Protein 2HX5 (pdb70)

CATH classification: 3.10.129.10

Foldseek 3Di:
DLCQQFKDKDFAAPVNDDPVQFDPVVVVVVVVVSVVSSLVRVPDDCLQAPPPDDPNPDGHFKDWDWPDKDKDFAATHHHGFMWIGKQKDDPDQFKIKIKAFIDTPRHTGMIMMTITGIAGPPPRHGDGDPPSVVVSNVVRD

Structure (mmCIF, N/CA/C/O backbone):
data_2HX5
#
_entry.id   2HX5
#
_cell.length_a   104.220
_cell.length_b   104.220
_cell.length_c   104.220
_cell.angle_alpha   90.000
_cell.angle_beta   90.000
_cell.angle_gamma   90.000
#
_symmetry.space_group_name_H-M   'I 2 3'
#
loop_
_entity.id
_entity.type
_entity.pdbx_description
1 polymer 'Hypothetical protein'
2 non-polymer 2-ETHOXYETHANOL
3 water water
#
loop_
_atom_site.group_PDB
_atom_site.id
_atom_site.type_symbol
_atom_site.label_atom_id
_atom_site.label_alt_id
_atom_site.label_comp_id
_atom_site.label_asym_id
_atom_site.label_entity_id
_atom_site.label_seq_id
_atom_site.pdbx_PDB_ins_code
_atom_site.Cartn_x
_atom_site.Cartn_y
_atom_site.Cartn_z
_atom_site.occupancy
_atom_site.B_iso_or_equiv
_atom_site.auth_seq_id
_atom_site.auth_comp_id
_atom_site.auth_asym_id
_atom_site.auth_atom_id
_atom_site.pdbx_PDB_model_num
ATOM 9 N N . ASN A 1 3 ? 38.086 44.447 29.778 1.00 44.43 2 ASN A N 1
ATOM 10 C CA . ASN A 1 3 ? 37.156 45.440 29.212 1.00 39.27 2 ASN A CA 1
ATOM 11 C C . ASN A 1 3 ? 37.418 45.582 27.697 1.00 33.52 2 ASN A C 1
ATOM 12 O O . ASN A 1 3 ? 38.560 45.836 27.318 1.00 31.80 2 ASN A O 1
ATOM 17 N N . PRO A 1 4 ? 36.384 45.378 26.844 1.00 31.85 3 PRO A N 1
ATOM 18 C CA . PRO A 1 4 ? 36.535 45.491 25.369 1.00 29.48 3 PRO A CA 1
ATOM 19 C C . PRO A 1 4 ? 37.133 46.791 24.845 1.00 28.04 3 PRO A C 1
ATOM 20 O O . PRO A 1 4 ? 37.717 46.808 23.770 1.00 23.42 3 PRO A O 1
ATOM 24 N N . GLU A 1 5 ? 37.002 47.886 25.560 1.00 26.93 4 GLU A N 1
ATOM 25 C CA . GLU A 1 5 ? 37.686 49.114 25.151 1.00 29.43 4 GLU A CA 1
ATOM 26 C C . GLU A 1 5 ? 39.187 48.891 24.989 1.00 27.18 4 GLU A C 1
ATOM 27 O O . GLU A 1 5 ? 39.837 49.568 24.192 1.00 26.81 4 GLU A O 1
ATOM 33 N N . ASN A 1 6 ? 39.742 47.945 25.742 1.00 23.21 5 ASN A N 1
ATOM 34 C CA . ASN A 1 6 ? 41.145 47.633 25.668 1.00 23.69 5 ASN A CA 1
ATOM 35 C C . ASN A 1 6 ? 41.532 47.202 24.252 1.00 24.96 5 ASN A C 1
ATOM 36 O O . ASN A 1 6 ? 42.678 47.463 23.823 1.00 27.56 5 ASN A O 1
ATOM 41 N N . TRP A 1 7 ? 40.613 46.550 23.524 1.00 19.24 6 TRP A N 1
ATOM 42 C CA . TRP A 1 7 ? 40.960 46.153 22.159 1.00 16.09 6 TRP A CA 1
ATOM 43 C C . TRP A 1 7 ? 40.159 46.844 21.037 1.00 13.29 6 TRP A C 1
ATOM 44 O O . TRP A 1 7 ? 40.494 46.673 19.862 1.00 16.47 6 TRP A O 1
ATOM 55 N N . LEU A 1 8 ? 39.132 47.616 21.406 1.00 14.82 7 LEU A N 1
ATOM 56 C CA . LEU A 1 8 ? 38.290 48.356 20.425 1.00 15.81 7 LEU A CA 1
ATOM 57 C C . LEU A 1 8 ? 38.548 49.844 20.338 1.00 17.52 7 LEU A C 1
ATOM 58 O O . LEU A 1 8 ? 38.080 50.489 19.400 1.00 16.45 7 LEU A O 1
ATOM 63 N N . LEU A 1 9 ? 39.252 50.390 21.323 1.00 16.53 8 LEU A N 1
ATOM 64 C CA . LEU A 1 9 ? 39.647 51.794 21.328 1.00 16.97 8 LEU A CA 1
ATOM 65 C C . LEU A 1 9 ? 41.137 51.851 21.143 1.00 17.97 8 LEU A C 1
ATOM 66 O O . LEU A 1 9 ? 41.901 51.440 22.036 1.00 19.57 8 LEU A O 1
ATOM 71 N N . LEU A 1 10 ? 41.570 52.334 19.996 1.00 16.27 9 LEU A N 1
ATOM 72 C CA . LEU A 1 10 ? 42.954 52.277 19.639 1.00 15.96 9 LEU A CA 1
ATOM 73 C C . LEU A 1 10 ? 43.388 53.684 19.247 1.00 18.83 9 LEU A C 1
ATOM 74 O O . LEU A 1 10 ? 42.572 54.612 19.186 1.00 20.37 9 LEU A O 1
ATOM 79 N N . ARG A 1 11 ? 44.684 53.880 19.058 1.00 19.47 10 ARG A N 1
ATOM 80 C CA . ARG A 1 11 ? 45.230 55.182 18.775 1.00 21.61 10 ARG A CA 1
ATOM 81 C C . ARG A 1 11 ? 46.310 55.086 17.717 1.00 21.84 10 ARG A C 1
ATOM 82 O O . ARG A 1 11 ? 47.050 54.103 17.656 1.00 23.44 10 ARG A O 1
ATOM 90 N N . ARG A 1 12 ? 46.371 56.093 16.868 1.00 20.75 11 ARG A N 1
ATOM 91 C CA . ARG A 1 12 ? 47.546 56.243 16.016 1.00 23.57 11 ARG A CA 1
ATOM 92 C C . ARG A 1 12 ? 47.794 57.692 15.647 1.00 21.87 11 ARG A C 1
ATOM 93 O O . ARG A 1 12 ? 46.931 58.567 15.697 1.00 21.44 11 ARG A O 1
ATOM 101 N N . VAL A 1 13 ? 49.031 57.913 15.244 1.00 19.50 12 VAL A N 1
ATOM 102 C CA . VAL A 1 13 ? 49.496 59.232 14.861 1.00 16.62 12 VAL A CA 1
ATOM 103 C C . VAL A 1 13 ? 49.772 59.203 13.349 1.00 14.99 12 VAL A C 1
ATOM 104 O O . VAL A 1 13 ? 50.429 58.279 12.813 1.00 18.44 12 VAL A O 1
ATOM 108 N N . VAL A 1 14 ? 49.221 60.208 12.670 1.00 15.36 13 VAL A N 1
ATOM 109 C CA . VAL A 1 14 ? 49.373 60.395 11.235 1.00 14.57 13 VAL A CA 1
ATOM 110 C C . VAL A 1 14 ? 50.860 60.769 10.946 1.00 14.38 13 VAL A C 1
ATOM 111 O O . VAL A 1 14 ? 51.406 61.653 11.576 1.00 16.13 13 VAL A O 1
ATOM 115 N N . ARG A 1 15 ? 51.512 60.070 10.008 1.00 13.69 14 ARG A N 1
ATOM 116 C CA . ARG A 1 15 ? 52.912 60.312 9.715 1.00 15.56 14 ARG A CA 1
ATOM 117 C C . ARG A 1 15 ? 53.067 61.002 8.350 1.00 13.86 14 ARG A C 1
ATOM 118 O O . ARG A 1 15 ? 52.108 61.042 7.539 1.00 15.48 14 ARG A O 1
ATOM 126 N N . PHE A 1 16 ? 54.235 61.584 8.153 1.00 14.28 15 PHE A N 1
ATOM 127 C CA . PHE A 1 16 ? 54.484 62.490 7.039 1.00 12.51 15 PHE A CA 1
ATOM 128 C C . PHE A 1 16 ? 54.215 61.779 5.689 1.00 13.44 15 PHE A C 1
ATOM 129 O O 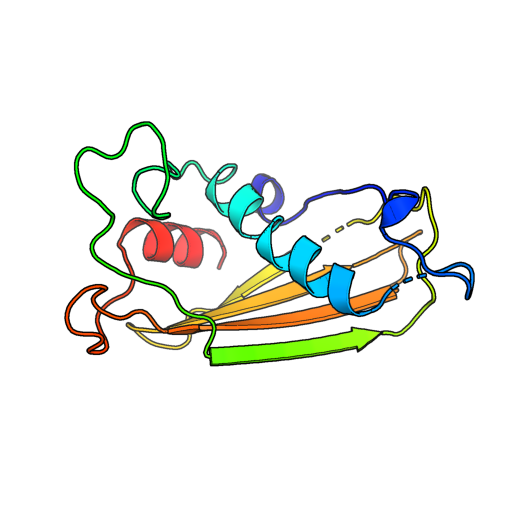. PHE A 1 16 ? 53.599 62.345 4.769 1.00 14.45 15 PHE A O 1
ATOM 137 N N . GLY A 1 17 ? 54.678 60.539 5.529 1.00 12.95 16 GLY A N 1
ATOM 138 C CA . GLY A 1 17 ? 54.489 59.757 4.304 1.00 13.75 16 GLY A CA 1
ATOM 139 C C . GLY A 1 17 ? 53.057 59.385 4.004 1.00 13.70 16 GLY A C 1
ATOM 140 O O . GLY A 1 17 ? 52.777 58.906 2.884 1.00 14.87 16 GLY A O 1
ATOM 141 N N . ASP A 1 18 ? 52.155 59.575 4.979 1.00 12.79 17 ASP A N 1
ATOM 142 C CA . ASP A 1 18 ? 50.741 59.313 4.779 1.00 14.01 17 ASP A CA 1
ATOM 143 C C . ASP A 1 18 ? 50.038 60.476 4.076 1.00 12.26 17 ASP A C 1
ATOM 144 O O . ASP A 1 18 ? 48.822 60.333 3.755 1.00 15.34 17 ASP A O 1
ATOM 149 N N . THR A 1 19 ? 50.707 61.599 3.872 1.00 13.21 18 THR A N 1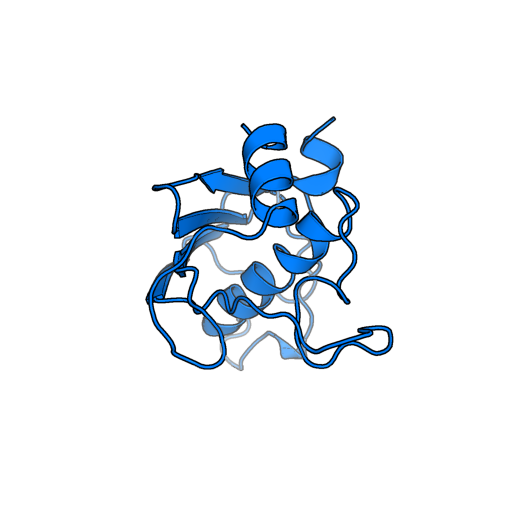
ATOM 150 C CA . THR A 1 19 ? 50.141 62.834 3.326 1.00 13.65 18 THR A CA 1
ATOM 151 C C . THR A 1 19 ? 50.526 62.988 1.879 1.00 16.75 18 THR A C 1
ATOM 152 O O . THR A 1 19 ? 51.439 62.315 1.389 1.00 18.78 18 THR A O 1
ATOM 156 N N . ASP A 1 20 ? 49.757 63.786 1.134 1.00 13.93 19 ASP A N 1
ATOM 157 C CA . ASP A 1 20 ? 50.113 64.109 -0.232 1.00 16.06 19 ASP A CA 1
ATOM 158 C C . ASP A 1 20 ? 50.372 65.606 -0.369 1.00 18.56 19 ASP A C 1
ATOM 159 O O . ASP A 1 20 ? 50.366 66.333 0.609 1.00 17.33 19 ASP A O 1
ATOM 164 N N . ALA A 1 21 ? 50.652 66.063 -1.592 1.00 17.00 20 ALA A N 1
ATOM 165 C CA . ALA A 1 21 ? 51.040 67.437 -1.811 1.00 18.48 20 ALA A CA 1
ATOM 166 C C . ALA A 1 21 ? 49.870 68.369 -1.600 1.00 19.93 20 ALA A C 1
ATOM 167 O O . ALA A 1 21 ? 50.128 69.540 -1.600 1.00 24.50 20 ALA A O 1
ATOM 169 N N . ALA A 1 22 ? 48.645 67.878 -1.364 1.00 20.30 21 ALA A N 1
ATOM 170 C CA . ALA A 1 22 ? 47.512 68.750 -0.955 1.00 20.19 21 ALA A CA 1
ATOM 171 C C . ALA A 1 22 ? 47.661 69.153 0.523 1.00 23.49 21 ALA A C 1
ATOM 172 O O . ALA A 1 22 ? 46.973 70.045 0.976 1.00 23.68 21 ALA A O 1
ATOM 174 N N . GLY A 1 23 ? 48.612 68.555 1.238 1.00 20.93 22 GLY A N 1
ATOM 175 C CA . GLY A 1 23 ? 48.932 68.902 2.631 1.00 20.23 22 GLY A CA 1
ATOM 176 C C . GLY A 1 23 ? 48.096 68.153 3.655 1.00 22.00 22 GLY A C 1
ATOM 177 O O . GLY A 1 23 ? 48.029 68.576 4.814 1.00 23.84 22 GLY A O 1
ATOM 178 N N . VAL A 1 24 ? 47.460 67.038 3.264 1.00 18.32 23 VAL A N 1
ATOM 179 C CA . VAL A 1 24 ? 46.549 66.260 4.091 1.00 17.58 23 VAL A CA 1
ATOM 180 C C . VAL A 1 24 ? 46.694 64.763 3.754 1.00 17.56 23 VAL A C 1
ATOM 181 O O . VAL A 1 24 ? 47.339 64.415 2.767 1.00 16.29 23 VAL A O 1
ATOM 193 N N . HIS A 1 26 ? 46.503 61.215 2.291 1.00 13.67 25 HIS A N 1
ATOM 194 C CA . HIS A 1 26 ? 46.051 60.693 1.038 1.00 15.27 25 HIS A CA 1
ATOM 195 C C . HIS A 1 26 ? 44.991 59.617 1.288 1.00 14.76 25 HIS A C 1
ATOM 196 O O . HIS A 1 26 ? 45.117 58.748 2.137 1.00 15.27 25 HIS A O 1
ATOM 203 N N . PHE A 1 27 ? 43.880 59.703 0.556 1.00 14.76 26 PHE A N 1
ATOM 204 C CA . PHE A 1 27 ? 42.639 59.036 0.953 1.00 14.22 26 PHE A CA 1
ATOM 205 C C . PHE A 1 27 ? 42.764 57.566 1.268 1.00 14.89 26 PHE A C 1
ATOM 206 O O . PHE A 1 27 ? 42.221 57.102 2.261 1.00 15.51 26 PHE A O 1
ATOM 214 N N . HIS A 1 28 ? 43.475 56.810 0.434 1.00 14.66 27 HIS A N 1
ATOM 215 C CA . HIS A 1 28 ? 43.455 55.363 0.607 1.00 15.54 27 HIS A CA 1
ATOM 216 C C . HIS A 1 28 ? 44.224 54.886 1.826 1.00 16.36 27 HIS A C 1
ATOM 217 O O . HIS A 1 28 ? 44.036 53.745 2.242 1.00 15.81 27 HIS A O 1
ATOM 224 N N . GLN A 1 29 ? 45.051 55.728 2.411 1.00 15.98 28 GLN A N 1
ATOM 225 C CA . GLN A 1 29 ? 45.771 55.351 3.628 1.00 14.55 28 GLN A CA 1
ATOM 226 C C . GLN A 1 29 ? 44.828 54.978 4.743 1.00 13.66 28 GLN A C 1
ATOM 227 O O . GLN A 1 29 ? 45.124 54.193 5.634 1.00 15.18 28 GLN A O 1
ATOM 233 N N . LEU A 1 30 ? 43.640 55.600 4.705 1.00 13.95 29 LEU A N 1
ATOM 234 C CA . LEU A 1 30 ? 42.642 55.291 5.753 1.00 14.69 29 LEU A CA 1
ATOM 235 C C . LEU A 1 30 ? 42.379 53.793 5.842 1.00 14.41 29 LEU A C 1
ATOM 236 O O . LEU A 1 30 ? 42.181 53.260 6.910 1.00 15.06 29 LEU A O 1
ATOM 241 N N . PHE A 1 31 ? 42.298 53.153 4.685 1.00 15.19 30 PHE A N 1
ATOM 242 C CA . PHE A 1 31 ? 41.997 51.710 4.671 1.00 15.44 30 PHE A CA 1
ATOM 243 C C . PHE A 1 31 ? 43.085 50.866 5.227 1.00 15.84 30 PHE A C 1
ATOM 244 O O . PHE A 1 31 ? 42.847 49.849 5.880 1.00 14.66 30 PHE A O 1
ATOM 252 N N . ARG A 1 32 ? 44.330 51.255 4.935 1.00 15.56 31 ARG A N 1
ATOM 253 C CA . ARG A 1 32 ? 45.466 50.588 5.573 1.00 15.81 31 ARG A CA 1
ATOM 254 C C . ARG A 1 32 ? 45.393 50.707 7.103 1.00 14.38 31 ARG A C 1
ATOM 255 O O . ARG A 1 32 ? 45.590 49.771 7.879 1.00 16.21 31 ARG A O 1
ATOM 263 N N . TRP A 1 33 ? 45.090 51.912 7.560 1.00 14.42 32 TRP A N 1
ATOM 264 C CA . TRP A 1 33 ? 44.956 52.123 9.006 1.00 13.88 32 TRP A CA 1
ATOM 265 C C . TRP A 1 33 ? 43.855 51.251 9.614 1.00 12.89 32 TRP A C 1
ATOM 266 O O . TRP A 1 33 ? 43.959 50.739 10.742 1.00 15.45 32 TRP A O 1
ATOM 277 N N . CYS A 1 34 ? 42.745 51.124 8.889 1.00 13.51 33 CYS A N 1
ATOM 278 C CA . CYS A 1 34 ? 41.676 50.239 9.361 1.00 17.04 33 CYS A CA 1
ATOM 279 C C . CYS A 1 34 ? 42.123 48.804 9.495 1.00 14.20 33 CYS A C 1
ATOM 280 O O . CYS A 1 34 ? 41.982 48.166 10.538 1.00 15.47 33 CYS A O 1
ATOM 283 N N . HIS A 1 35 ? 42.756 48.295 8.449 1.00 14.23 34 HIS A N 1
ATOM 284 C CA . HIS A 1 35 ? 43.188 46.917 8.464 1.00 15.18 34 HIS A CA 1
ATOM 285 C C . HIS A 1 35 ? 44.193 46.682 9.580 1.00 13.86 34 HIS A C 1
ATOM 286 O O . HIS A 1 35 ? 44.126 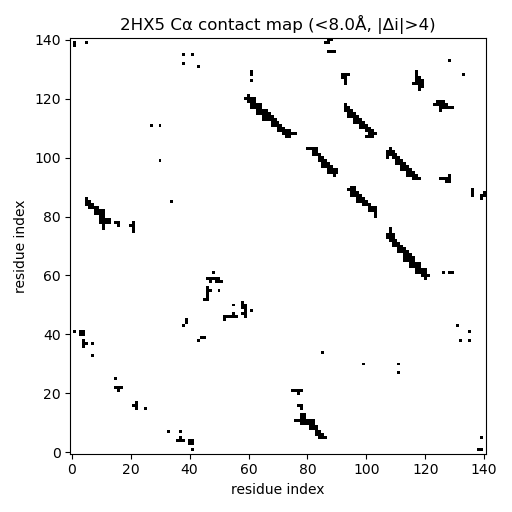45.705 10.350 1.00 14.45 34 HIS A O 1
ATOM 293 N N . GLU A 1 36 ? 45.152 47.607 9.693 1.00 14.90 35 GLU A N 1
ATOM 294 C CA . GLU A 1 36 ? 46.132 47.458 10.778 1.00 15.00 35 GLU A CA 1
ATOM 295 C C . GLU A 1 36 ? 45.491 47.538 12.156 1.00 15.12 35 GLU A C 1
ATOM 296 O O . GLU A 1 36 ? 45.898 46.829 13.069 1.00 15.52 35 GLU A O 1
ATOM 302 N N A SER A 1 37 ? 44.480 48.388 12.340 0.50 13.03 36 SER A N 1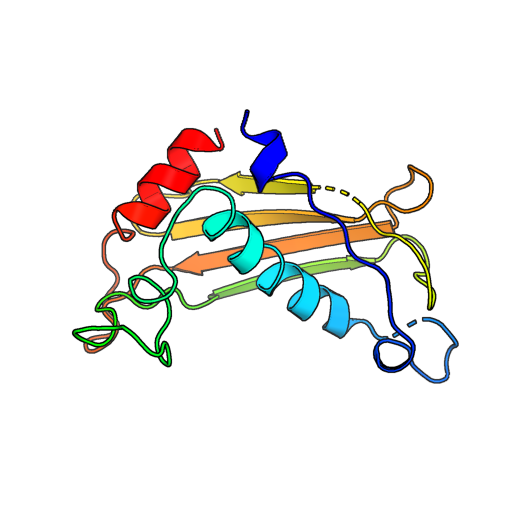
ATOM 303 N N B SER A 1 37 ? 44.496 48.404 12.320 0.50 13.88 36 SER A N 1
ATOM 304 C CA A SER A 1 37 ? 43.799 48.449 13.647 0.50 14.01 36 SER A CA 1
ATOM 305 C CA B SER A 1 37 ? 43.782 48.494 13.594 0.50 15.38 36 SER A CA 1
ATOM 306 C C A SER A 1 37 ? 43.000 47.198 13.959 0.50 15.68 36 SER A C 1
ATOM 307 C C B SER A 1 37 ? 43.049 47.202 13.937 0.50 16.20 36 SER A C 1
ATOM 308 O O A SER A 1 37 ? 42.843 46.825 15.114 0.50 14.81 36 SER A O 1
ATOM 309 O O B SER A 1 37 ? 43.019 46.792 15.089 0.50 16.03 36 SER A O 1
ATOM 314 N N . TRP A 1 38 ? 42.463 46.560 12.922 1.00 14.33 37 TRP A N 1
ATOM 315 C CA . TRP A 1 38 ? 41.774 45.286 13.076 1.00 14.41 37 TRP A CA 1
ATOM 316 C C . TRP A 1 38 ? 42.784 44.213 13.563 1.00 15.47 37 TRP A C 1
ATOM 317 O O . TRP A 1 38 ? 42.543 43.485 14.524 1.00 16.23 37 TRP A O 1
ATOM 328 N N . GLU A 1 39 ? 43.953 44.160 12.911 1.00 14.39 38 GLU A N 1
ATOM 329 C CA . GLU A 1 39 ? 45.005 43.245 13.366 1.00 14.15 38 GLU A CA 1
ATOM 330 C C . GLU A 1 39 ? 45.386 43.552 14.814 1.00 13.45 38 GLU A C 1
ATOM 331 O O . GLU A 1 39 ? 45.570 42.650 15.628 1.00 15.07 38 GLU A O 1
ATOM 337 N N . GLU A 1 40 ? 45.584 44.836 15.136 1.00 13.57 39 GLU A N 1
ATOM 338 C CA . GLU A 1 40 ? 45.907 45.271 16.516 1.00 14.90 39 GLU A CA 1
ATOM 339 C C . GLU A 1 40 ? 44.848 44.857 17.517 1.00 14.03 39 GLU A C 1
ATOM 340 O O . GLU A 1 40 ? 45.160 44.429 18.648 1.00 15.13 39 GLU A O 1
ATOM 346 N N . SER A 1 41 ? 43.593 44.966 17.106 1.00 13.78 40 SER A N 1
ATOM 347 C CA . SER A 1 41 ? 42.496 44.543 17.966 1.00 14.00 40 SER A CA 1
ATOM 348 C C . SER A 1 41 ? 42.484 43.059 18.297 1.00 14.43 40 SER A C 1
ATOM 349 O O . SER A 1 41 ? 42.332 42.652 19.423 1.00 15.40 40 SER A O 1
ATOM 352 N N . LEU A 1 42 ? 42.740 42.258 17.268 1.00 13.24 41 LEU A N 1
ATOM 353 C CA . LEU A 1 42 ? 42.788 40.834 17.460 1.00 15.42 41 LEU A CA 1
ATOM 354 C C . LEU A 1 42 ? 43.937 40.480 18.409 1.00 15.64 41 LEU A C 1
ATOM 355 O O . LEU A 1 42 ? 43.749 39.664 19.319 1.00 15.71 41 LEU A O 1
ATOM 360 N N . GLU A 1 43 ? 45.094 41.115 18.198 1.00 16.62 42 GLU A N 1
ATOM 361 C CA . GLU A 1 43 ? 46.293 40.940 19.060 1.00 16.57 42 GLU A CA 1
ATOM 362 C C . GLU A 1 43 ? 46.000 41.309 20.535 1.00 17.09 42 GLU A C 1
ATOM 363 O O . GLU A 1 43 ? 46.316 40.574 21.467 1.00 19.13 42 GLU A O 1
ATOM 369 N N A SER A 1 44 ? 45.364 42.470 20.710 0.50 15.33 43 SER A N 1
ATOM 370 N N B SER A 1 44 ? 45.402 42.485 20.710 0.50 15.41 43 SER A N 1
ATOM 371 C CA A SER A 1 44 ? 45.014 43.020 22.034 0.50 16.14 43 SER A CA 1
ATOM 372 C CA B SER A 1 44 ? 45.047 42.999 22.040 0.50 16.38 43 SER A CA 1
ATOM 373 C C A SER A 1 44 ? 43.960 42.217 22.791 0.50 16.05 43 SER A C 1
ATOM 374 C C B SER A 1 44 ? 44.073 42.073 22.771 0.50 16.12 43 SER A C 1
ATOM 375 O O A SER A 1 44 ? 43.930 42.222 24.017 0.50 17.34 43 SER A O 1
ATOM 376 O O B SER A 1 44 ? 44.286 41.755 23.950 0.50 15.52 43 SER A O 1
ATOM 381 N N . TYR A 1 45 ? 43.063 41.581 22.061 1.00 15.02 44 TYR A N 1
ATOM 382 C CA . TYR A 1 45 ? 42.107 40.637 22.630 1.00 15.86 44 TYR A CA 1
ATOM 383 C C . TYR A 1 45 ? 42.811 39.351 23.087 1.00 17.54 44 TYR A C 1
ATOM 384 O O . TYR A 1 45 ? 42.403 38.719 24.066 1.00 20.20 44 TYR A O 1
ATOM 393 N N . GLY A 1 46 ? 43.882 38.982 22.386 1.00 18.50 45 GLY A N 1
ATOM 394 C CA . GLY A 1 46 ? 44.734 37.874 22.762 1.00 19.35 45 GLY A CA 1
ATOM 395 C C . GLY A 1 46 ? 44.905 36.793 21.720 1.00 21.09 45 GLY A C 1
ATOM 396 O O . GLY A 1 46 ? 45.461 35.730 22.083 1.00 22.66 45 GLY A O 1
ATOM 397 N N . LEU A 1 47 ? 44.484 37.008 20.465 1.00 18.72 46 LEU A N 1
ATOM 398 C CA . LEU A 1 47 ? 44.664 35.999 19.422 1.00 19.64 46 LEU A CA 1
ATOM 399 C C . LEU A 1 47 ? 46.096 36.019 18.898 1.00 22.57 46 LEU A C 1
ATOM 400 O O . LEU A 1 47 ? 46.786 37.019 18.988 1.00 21.32 46 LEU A O 1
ATOM 405 N N . ASN A 1 48 ? 46.535 34.877 18.364 1.00 24.52 47 ASN A N 1
ATOM 406 C CA . ASN A 1 48 ? 47.907 34.700 17.882 1.00 21.81 47 ASN A CA 1
ATOM 407 C C . ASN A 1 48 ? 47.905 34.892 16.382 1.00 20.74 47 ASN A C 1
ATOM 408 O O . ASN A 1 48 ? 47.155 34.188 15.729 1.00 21.58 47 ASN A O 1
ATOM 413 N N . PRO A 1 49 ? 48.749 35.799 15.812 1.00 21.72 48 PRO A N 1
ATOM 414 C CA . PRO A 1 49 ? 48.779 36.009 14.352 1.00 25.76 48 PRO A CA 1
ATOM 415 C C . PRO A 1 49 ? 48.961 34.723 13.560 1.00 23.73 48 PRO A C 1
ATOM 416 O O . PRO A 1 49 ? 48.397 34.601 12.470 1.00 23.85 48 PRO A O 1
ATOM 420 N N . ALA A 1 50 ? 49.783 33.838 14.102 1.00 24.26 49 ALA A N 1
ATOM 421 C CA . ALA A 1 50 ? 50.112 32.554 13.513 1.00 22.88 49 ALA A CA 1
ATOM 422 C C . ALA A 1 50 ? 48.892 31.670 13.220 1.00 23.39 49 ALA A C 1
ATOM 423 O O . ALA A 1 50 ? 48.967 30.799 12.331 1.00 23.66 49 ALA A O 1
ATOM 425 N N . ASP A 1 51 ? 47.805 31.867 13.973 1.00 20.11 50 ASP A N 1
ATOM 426 C CA . ASP A 1 51 ? 46.565 31.140 13.748 1.00 21.11 50 ASP A CA 1
ATOM 427 C C . ASP A 1 51 ? 45.635 31.738 12.717 1.00 22.65 50 ASP A C 1
ATOM 428 O O . ASP A 1 51 ? 44.701 31.084 12.243 1.00 22.69 50 ASP A O 1
ATOM 433 N N A ILE A 1 52 ? 45.857 32.997 12.361 0.50 20.61 51 ILE A N 1
ATOM 434 N N B ILE A 1 52 ? 45.894 32.992 12.381 0.50 19.14 51 ILE A N 1
ATOM 435 C CA A ILE A 1 52 ? 44.914 33.711 11.476 0.50 20.80 51 ILE A CA 1
ATOM 436 C CA B ILE A 1 52 ? 44.960 33.792 11.591 0.50 19.04 51 ILE A CA 1
ATOM 437 C C A ILE A 1 52 ? 45.514 34.158 10.150 0.50 20.98 51 ILE A C 1
ATOM 438 C C B ILE A 1 52 ? 45.496 34.187 10.218 0.50 20.14 51 ILE A C 1
ATOM 439 O O A ILE A 1 52 ? 44.865 34.033 9.108 0.50 21.92 51 ILE A O 1
ATOM 440 O O B ILE A 1 52 ? 44.775 34.068 9.228 0.50 20.17 51 ILE A O 1
ATOM 449 N N . PHE A 1 53 ? 46.737 34.682 10.178 1.00 19.44 52 PHE A N 1
ATOM 450 C CA . PHE A 1 53 ? 47.316 35.350 9.000 1.00 19.18 52 PHE A CA 1
ATOM 451 C C . PHE A 1 53 ? 48.403 34.500 8.387 1.00 18.88 52 PHE A C 1
ATOM 452 O O . PHE A 1 53 ? 49.319 34.081 9.062 1.00 20.29 52 PHE A O 1
ATOM 460 N N . PRO A 1 54 ? 48.318 34.282 7.058 1.00 18.37 53 PRO A N 1
ATOM 461 C CA . PRO A 1 54 ? 49.458 33.650 6.418 1.00 22.38 53 PRO A CA 1
ATOM 462 C C . PRO A 1 54 ? 50.686 34.589 6.508 1.00 22.27 53 PRO A C 1
ATOM 463 O O . PRO A 1 54 ? 50.570 35.822 6.735 1.00 25.21 53 PRO A O 1
ATOM 467 N N . GLY A 1 55 ? 51.848 33.984 6.312 1.00 25.51 54 GLY A N 1
ATOM 468 C CA . GLY A 1 55 ? 53.115 34.715 6.344 1.00 26.44 54 GLY A CA 1
ATOM 469 C C . GLY A 1 55 ? 53.717 34.868 7.737 1.00 29.76 54 GLY A C 1
ATOM 470 O O . GLY A 1 55 ? 54.724 35.575 7.903 1.00 31.27 54 GLY A O 1
ATOM 471 N N . SER A 1 56 ? 53.112 34.233 8.743 1.00 26.08 55 SER A N 1
ATOM 472 C CA . SER A 1 56 ? 53.513 34.471 10.120 1.00 23.79 55 SER A CA 1
ATOM 473 C C . SER A 1 56 ? 54.666 33.550 10.440 1.00 27.20 55 SER A C 1
ATOM 474 O O . SER A 1 56 ? 54.818 32.4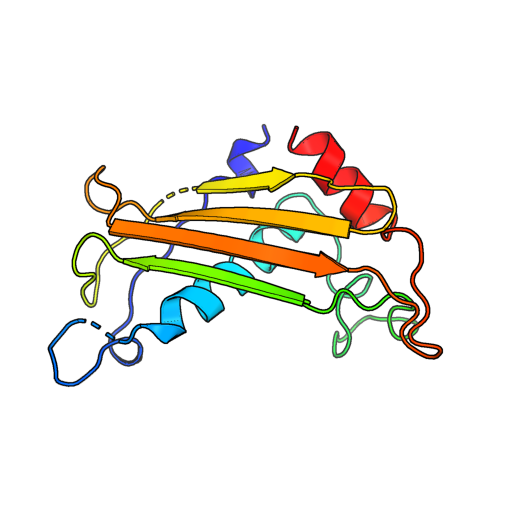91 9.849 1.00 27.35 55 SER A O 1
ATOM 477 N N . ARG A 1 57 ? 55.519 33.956 11.369 1.00 26.78 56 ARG A N 1
ATOM 478 C CA . ARG A 1 57 ? 56.739 33.219 11.631 1.00 24.04 56 ARG A CA 1
ATOM 479 C C . ARG A 1 57 ? 56.443 31.844 12.256 1.00 26.32 56 ARG A C 1
ATOM 480 O O . ARG A 1 57 ? 57.085 30.889 11.904 1.00 26.72 56 ARG A O 1
ATOM 488 N N . LYS A 1 58 ? 55.457 31.766 13.159 1.00 21.99 57 LYS A N 1
ATOM 489 C CA . LYS A 1 58 ? 55.338 30.601 14.062 1.00 25.02 57 LYS A CA 1
ATOM 490 C C . LYS A 1 58 ? 54.181 29.658 13.716 1.00 25.36 57 LYS A C 1
ATOM 491 O O . LYS A 1 58 ? 53.862 28.767 14.513 1.00 25.75 57 LYS A O 1
ATOM 497 N N . SER A 1 59 ? 53.603 29.808 12.528 1.00 22.24 58 SER A N 1
ATOM 498 C CA . SER A 1 59 ? 52.526 28.916 12.078 1.00 23.13 58 SER A CA 1
ATOM 499 C C . SER A 1 59 ? 53.056 27.498 11.918 1.00 19.82 58 SER A C 1
ATOM 500 O O . SER A 1 59 ? 54.117 27.238 11.322 1.00 21.30 58 SER A O 1
ATOM 503 N N . GLU A 1 60 ? 52.333 26.547 12.501 1.00 19.05 59 GLU A N 1
ATOM 504 C CA . GLU A 1 60 ? 52.718 25.153 12.272 1.00 20.72 59 GLU A CA 1
ATOM 505 C C . GLU A 1 60 ? 52.251 24.735 10.891 1.00 18.19 59 GLU A C 1
ATOM 506 O O . GLU A 1 60 ? 52.897 23.906 10.263 1.00 17.98 59 GLU A O 1
ATOM 512 N N . VAL A 1 61 ? 51.080 25.232 10.477 1.00 18.31 60 VAL A N 1
ATOM 513 C CA . VAL A 1 61 ? 50.622 25.117 9.099 1.00 19.65 60 VAL A CA 1
ATOM 514 C C . VAL A 1 61 ? 50.017 26.441 8.716 1.00 18.89 60 VAL A C 1
ATOM 515 O O . VAL A 1 61 ? 49.657 27.250 9.561 1.00 20.28 60 VAL A O 1
ATOM 519 N N A THR A 1 62 ? 49.939 26.701 7.426 0.50 21.10 61 THR A N 1
ATOM 520 N N B THR A 1 62 ? 49.871 26.656 7.425 0.50 20.97 61 THR A N 1
ATOM 521 C CA A THR A 1 62 ? 49.325 27.939 7.004 0.50 22.69 61 THR A CA 1
ATOM 522 C CA B THR A 1 62 ? 49.271 27.892 7.015 0.50 22.09 61 THR A CA 1
ATOM 523 C C A THR A 1 62 ? 47.840 27.894 7.408 0.50 20.55 61 THR A C 1
ATOM 524 C C B THR A 1 62 ? 47.809 27.865 7.454 0.50 20.07 61 THR A C 1
ATOM 525 O O A THR A 1 62 ? 47.185 26.851 7.341 0.50 21.09 61 THR A O 1
ATOM 526 O O B THR A 1 62 ? 47.147 26.813 7.461 0.50 19.67 61 THR A O 1
ATOM 533 N N . PRO A 1 63 ? 47.327 29.015 7.929 1.00 20.83 62 PRO A N 1
ATOM 534 C CA . PRO A 1 63 ? 45.949 29.010 8.354 1.00 22.11 62 PRO A CA 1
ATOM 535 C C . PRO A 1 63 ? 44.994 28.506 7.244 1.00 20.49 62 PRO A C 1
ATOM 536 O O . PRO A 1 63 ? 45.139 28.874 6.068 1.00 24.94 62 PRO A O 1
ATOM 540 N N . GLU A 1 64 ? 44.012 27.723 7.648 1.00 20.90 63 GLU A N 1
ATOM 541 C CA . GLU A 1 64 ? 43.166 27.026 6.709 1.00 21.07 63 GLU A CA 1
ATOM 542 C C . GLU A 1 64 ? 42.047 27.882 6.134 1.00 17.97 63 GLU A C 1
ATOM 543 O O . GLU A 1 64 ? 41.564 27.592 5.060 1.00 18.59 63 GLU A O 1
ATOM 549 N N . VAL A 1 65 ? 41.675 28.937 6.854 1.00 16.78 64 VAL A N 1
ATOM 550 C CA . VAL A 1 65 ? 40.530 29.818 6.485 1.00 18.34 64 VAL A CA 1
ATOM 551 C C . VAL A 1 65 ? 41.076 31.181 6.099 1.00 17.53 64 VAL A C 1
ATOM 552 O O . VAL A 1 65 ? 41.883 31.741 6.870 1.00 20.79 64 VAL A O 1
ATOM 556 N N . ALA A 1 66 ? 40.729 31.653 4.895 1.00 16.53 65 ALA A N 1
ATOM 557 C CA . ALA A 1 66 ? 41.063 32.986 4.414 1.00 16.19 65 ALA A CA 1
ATOM 558 C C . ALA A 1 66 ? 39.869 33.883 4.750 1.00 16.25 65 ALA A C 1
ATOM 559 O O . ALA A 1 66 ? 38.752 33.441 4.856 1.00 16.69 65 ALA A O 1
ATOM 561 N N . LEU A 1 67 ? 40.133 35.164 4.966 1.00 16.76 66 LEU A N 1
ATOM 562 C CA . LEU A 1 67 ? 39.103 36.170 5.335 1.00 16.15 66 LEU A CA 1
ATOM 563 C C . LEU A 1 67 ? 39.135 37.327 4.316 1.00 16.85 66 LEU A C 1
ATOM 564 O O . LEU A 1 67 ? 39.360 38.521 4.696 1.00 16.59 66 LEU A O 1
ATOM 569 N N . PRO A 1 68 ? 38.941 37.028 3.046 1.00 15.21 67 PRO A N 1
ATOM 570 C CA . PRO A 1 68 ? 39.007 38.101 2.042 1.00 15.94 67 PRO A CA 1
ATOM 571 C C . PRO A 1 68 ? 37.967 39.203 2.285 1.00 15.98 67 PRO A C 1
ATOM 572 O O . PRO A 1 68 ? 36.831 38.970 2.686 1.00 16.08 67 PRO A O 1
ATOM 576 N N . ILE A 1 69 ? 38.407 40.407 2.012 1.00 15.58 68 ILE A N 1
ATOM 577 C CA . ILE A 1 69 ? 37.555 41.561 1.999 1.00 14.15 68 ILE A CA 1
ATOM 578 C C . ILE A 1 69 ? 36.741 41.555 0.712 1.00 15.99 68 ILE A C 1
ATOM 579 O O . ILE A 1 69 ? 37.295 41.592 -0.393 1.00 16.32 68 ILE A O 1
ATOM 584 N N . ILE A 1 70 ? 35.407 41.572 0.848 1.00 13.79 69 ILE A N 1
ATOM 585 C CA . ILE A 1 70 ? 34.535 41.582 -0.298 1.00 14.45 69 ILE A CA 1
ATOM 586 C C . ILE A 1 70 ? 33.941 42.969 -0.591 1.00 12.87 69 ILE A C 1
ATOM 587 O O . ILE A 1 70 ? 33.433 43.190 -1.690 1.00 13.96 69 ILE A O 1
ATOM 592 N N . HIS A 1 71 ? 33.965 43.855 0.392 1.00 14.03 70 HIS A N 1
ATOM 593 C CA . HIS A 1 71 ? 33.428 45.226 0.246 1.00 13.95 70 HIS A CA 1
ATOM 594 C C . HIS A 1 71 ? 34.099 46.102 1.261 1.00 13.60 70 HIS A C 1
ATOM 595 O O . HIS A 1 71 ? 34.338 45.692 2.399 1.00 15.41 70 HIS A O 1
ATOM 602 N N . CYS A 1 72 ? 34.398 47.325 0.886 1.00 13.96 71 CYS A N 1
ATOM 603 C CA . CYS A 1 72 ? 34.764 48.333 1.854 1.00 13.27 71 CYS A CA 1
ATOM 604 C C . CYS A 1 72 ? 34.403 49.706 1.359 1.00 13.62 71 CYS A C 1
ATOM 605 O O . CYS A 1 72 ? 34.138 49.906 0.152 1.00 13.07 71 CYS A O 1
ATOM 608 N N . GLN A 1 73 ? 34.254 50.636 2.288 1.00 14.40 72 GLN A N 1
ATOM 609 C CA . GLN A 1 73 ? 33.860 51.990 1.976 1.00 13.47 72 GLN A CA 1
ATOM 610 C C . GLN A 1 73 ? 34.318 52.926 3.084 1.00 14.55 72 GLN A C 1
ATOM 611 O O . GLN A 1 73 ? 34.600 52.528 4.200 1.00 13.87 72 GLN A O 1
ATOM 617 N N . ALA A 1 74 ? 34.363 54.195 2.736 1.00 13.90 73 ALA A N 1
ATOM 618 C CA . ALA A 1 74 ? 34.726 55.246 3.687 1.00 15.45 73 ALA A CA 1
ATOM 619 C C . ALA A 1 74 ? 34.089 56.544 3.345 1.00 13.96 73 ALA A C 1
ATOM 620 O O . ALA A 1 74 ? 33.877 56.847 2.140 1.00 14.16 73 ALA A O 1
ATOM 622 N N . ASP A 1 75 ? 33.794 57.342 4.377 1.00 14.86 74 ASP A N 1
ATOM 623 C CA . ASP A 1 75 ? 33.376 58.749 4.208 1.00 14.14 74 ASP A CA 1
ATOM 624 C C . ASP A 1 75 ? 34.471 59.599 4.886 1.00 14.61 74 ASP A C 1
ATOM 625 O O . ASP A 1 75 ? 34.889 59.289 6.006 1.00 15.15 74 ASP A O 1
ATOM 630 N N . PHE A 1 76 ? 34.877 60.670 4.222 1.00 14.34 75 PHE A N 1
ATOM 631 C CA . PHE A 1 76 ? 35.910 61.570 4.707 1.00 14.23 75 PHE A CA 1
ATOM 632 C C . PHE A 1 76 ? 35.219 62.884 5.014 1.00 16.34 75 PHE A C 1
ATOM 633 O O . PHE A 1 76 ? 34.702 63.529 4.119 1.00 16.59 75 PHE A O 1
ATOM 641 N N . ARG A 1 77 ? 35.241 63.287 6.278 1.00 15.03 76 ARG A N 1
ATOM 642 C CA . ARG A 1 77 ? 34.408 64.387 6.747 1.00 17.56 76 ARG A CA 1
ATOM 643 C C . ARG A 1 77 ? 35.232 65.605 7.056 1.00 16.78 76 ARG A C 1
ATOM 644 O O . ARG A 1 77 ? 34.798 66.735 6.754 1.00 20.54 76 ARG A O 1
ATOM 652 N N . ARG A 1 78 ? 36.406 65.422 7.666 1.00 17.21 77 ARG A N 1
ATOM 653 C CA . ARG A 1 78 ? 37.314 66.555 7.998 1.00 18.64 77 ARG A CA 1
ATOM 654 C C . ARG A 1 78 ? 38.724 66.220 7.610 1.00 20.26 77 ARG A C 1
ATOM 655 O O . ARG A 1 78 ? 39.117 65.075 7.692 1.00 20.13 77 ARG A O 1
ATOM 663 N N . PRO A 1 79 ? 39.502 67.224 7.193 1.00 19.71 78 PRO A N 1
ATOM 664 C CA . PRO A 1 79 ? 40.885 66.943 6.803 1.00 22.69 78 PRO A CA 1
ATOM 665 C C . PRO A 1 79 ? 41.728 66.387 7.955 1.00 19.49 78 PRO A C 1
ATOM 666 O O . PRO A 1 79 ? 41.568 66.774 9.127 1.00 20.24 78 PRO A O 1
ATOM 670 N N . ILE A 1 80 ? 42.650 65.494 7.590 1.00 18.99 79 ILE A N 1
ATOM 671 C CA . ILE A 1 80 ? 43.504 64.815 8.535 1.00 18.87 79 ILE A CA 1
ATOM 672 C C . ILE A 1 80 ? 44.920 65.165 8.171 1.00 19.26 79 ILE A C 1
ATOM 673 O O . ILE A 1 80 ? 45.280 65.115 6.980 1.00 19.25 79 ILE A O 1
ATOM 678 N N . HIS A 1 81 ? 45.702 65.565 9.164 1.00 18.33 80 HIS A N 1
ATOM 679 C CA . HIS A 1 81 ? 47.034 66.162 8.970 1.00 18.31 80 HIS A CA 1
ATOM 680 C C . HIS A 1 81 ? 48.180 65.407 9.599 1.00 19.08 80 HIS A C 1
ATOM 681 O O . HIS A 1 81 ? 47.995 64.702 10.569 1.00 18.37 80 HIS A O 1
ATOM 688 N N A THR A 1 82 ? 49.388 65.582 9.061 0.50 20.06 81 THR A N 1
ATOM 689 N N B THR A 1 82 ? 49.398 65.619 9.077 0.50 18.81 81 THR A N 1
ATOM 690 C CA A THR A 1 82 ? 50.566 64.961 9.653 0.50 22.46 81 THR A CA 1
ATOM 691 C CA B THR A 1 82 ? 50.625 65.125 9.709 0.50 18.99 81 THR A CA 1
ATOM 692 C C A THR A 1 82 ? 50.708 65.364 11.140 0.50 21.15 81 THR A C 1
ATOM 693 C C B THR A 1 82 ? 50.580 65.376 11.192 0.50 19.47 81 THR A C 1
ATOM 694 O O A THR A 1 82 ? 50.613 66.547 11.512 0.50 20.43 81 THR A O 1
ATOM 695 O O B THR A 1 82 ? 50.249 66.495 11.610 0.50 22.59 81 THR A O 1
ATOM 702 N N . GLY A 1 83 ? 50.934 64.370 11.982 1.00 20.00 82 GLY A N 1
ATOM 703 C CA . GLY A 1 83 ? 51.090 64.569 13.391 1.00 22.13 82 GLY A CA 1
ATOM 704 C C . GLY A 1 83 ? 49.782 64.541 14.155 1.00 20.59 82 GLY A C 1
ATOM 705 O O . GLY A 1 83 ? 49.853 64.573 15.376 1.00 22.28 82 GLY A O 1
ATOM 706 N N . ASP A 1 84 ? 48.616 64.491 13.491 1.00 19.72 83 ASP A N 1
ATOM 707 C CA . ASP A 1 84 ? 47.325 64.311 14.184 1.00 18.94 83 ASP A CA 1
ATOM 708 C C . ASP A 1 84 ? 47.329 63.013 14.977 1.00 19.36 83 ASP A C 1
ATOM 709 O O . ASP A 1 84 ? 47.774 61.985 14.472 1.00 19.79 83 ASP A O 1
ATOM 714 N N . ALA A 1 85 ? 46.858 63.086 16.239 1.00 20.28 84 ALA A N 1
ATOM 715 C CA . ALA A 1 85 ? 46.618 61.936 17.062 1.00 19.38 84 ALA A CA 1
ATOM 716 C C . ALA A 1 85 ? 45.175 61.539 16.785 1.00 19.42 84 ALA A C 1
ATOM 717 O O . ALA A 1 85 ? 44.247 62.326 17.060 1.00 22.00 84 ALA A O 1
ATOM 719 N N . LEU A 1 86 ? 44.971 60.346 16.256 1.00 17.22 85 LEU A N 1
ATOM 720 C CA . LEU A 1 86 ? 43.637 59.879 15.956 1.00 18.58 85 LEU A CA 1
ATOM 721 C C . LEU A 1 86 ? 43.193 58.801 16.941 1.00 17.92 85 LEU A C 1
ATOM 722 O O . LEU A 1 86 ? 43.929 57.817 17.199 1.00 20.32 85 LEU A O 1
ATOM 727 N N . ALA A 1 87 ? 41.989 58.964 17.465 1.00 17.52 86 ALA A N 1
ATOM 728 C CA . ALA A 1 87 ? 41.348 58.000 18.350 1.00 18.65 86 ALA A CA 1
ATOM 729 C C . ALA A 1 87 ? 40.496 57.131 17.430 1.00 19.63 86 ALA A C 1
ATOM 730 O O . ALA A 1 87 ? 39.690 57.681 16.667 1.00 21.62 86 ALA A O 1
ATOM 740 N N . GLU A 1 89 ? 37.831 53.998 16.997 1.00 17.65 88 GLU A N 1
ATOM 741 C CA . GLU A 1 89 ? 36.903 53.119 17.670 1.00 17.27 88 GLU A CA 1
ATOM 742 C C . GLU A 1 89 ? 36.385 52.091 16.691 1.00 15.39 88 GLU A C 1
ATOM 743 O O . GLU A 1 89 ? 35.890 52.435 15.610 1.00 14.90 88 GLU A O 1
ATOM 749 N N . LEU A 1 90 ? 36.492 50.822 17.040 1.00 14.61 89 LEU A N 1
ATOM 750 C CA . LEU A 1 90 ? 36.092 49.725 16.181 1.00 14.61 89 LEU A CA 1
ATOM 751 C C . LEU A 1 90 ? 34.778 49.142 16.713 1.00 12.92 89 LEU A C 1
ATOM 752 O O . LEU A 1 90 ? 34.596 48.936 17.936 1.00 13.42 89 LEU A O 1
ATOM 757 N N . ARG A 1 91 ? 33.881 48.852 15.782 1.00 15.50 90 ARG A N 1
ATOM 758 C CA . ARG A 1 91 ? 32.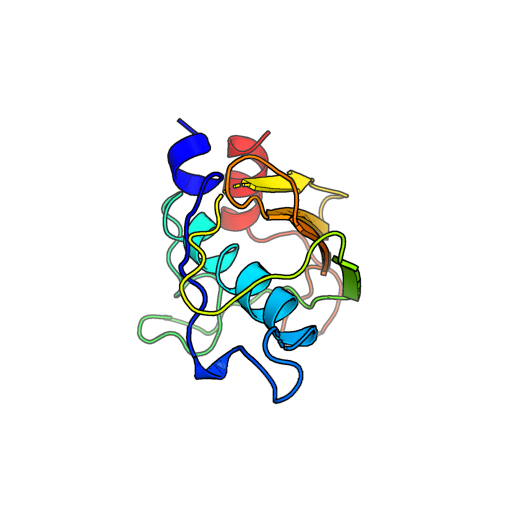622 48.195 16.123 1.00 15.19 90 ARG A CA 1
ATOM 759 C C . ARG A 1 91 ? 32.400 47.025 15.160 1.00 15.50 90 ARG A C 1
ATOM 760 O O . ARG A 1 91 ? 31.965 47.249 14.027 1.00 15.67 90 ARG A O 1
ATOM 768 N N . PRO A 1 92 ? 32.770 45.807 15.590 1.00 16.87 91 PRO A N 1
ATOM 769 C CA . PRO A 1 92 ? 32.559 44.621 14.770 1.00 18.10 91 PRO A CA 1
ATOM 770 C C . PRO A 1 92 ? 31.114 44.106 14.811 1.00 18.50 91 PRO A C 1
ATOM 771 O O . PRO A 1 92 ? 30.417 44.336 15.801 1.00 19.38 91 PRO A O 1
ATOM 775 N N . GLU A 1 93 ? 30.684 43.437 13.745 1.00 18.04 92 GLU A N 1
ATOM 776 C CA . GLU A 1 93 ? 29.346 42.854 13.672 1.00 19.99 92 GLU A CA 1
ATOM 777 C C . GLU A 1 93 ? 29.451 41.546 12.940 1.00 20.02 92 GLU A C 1
ATOM 778 O O . GLU A 1 93 ? 29.918 41.506 11.805 1.00 17.80 92 GLU A O 1
ATOM 784 N N A ARG A 1 94 ? 29.039 40.461 13.599 0.50 19.31 93 ARG A N 1
ATOM 785 N N B ARG A 1 94 ? 28.988 40.466 13.574 0.50 19.33 93 ARG A N 1
ATOM 786 C CA A ARG A 1 94 ? 28.838 39.195 12.908 0.50 19.11 93 ARG A CA 1
ATOM 787 C CA B ARG A 1 94 ? 28.885 39.173 12.899 0.50 19.59 93 ARG A CA 1
ATOM 788 C C A ARG A 1 94 ? 27.647 39.414 12.005 0.50 16.45 93 ARG A C 1
ATOM 789 C C B ARG A 1 94 ? 27.623 39.188 12.067 0.50 17.32 93 ARG A C 1
ATOM 790 O O A ARG A 1 94 ? 26.628 39.972 12.434 0.50 18.67 93 ARG A O 1
ATOM 791 O O B ARG A 1 94 ? 26.515 39.318 12.628 0.50 18.93 93 ARG A O 1
ATOM 806 N N . LEU A 1 95 ? 27.772 39.009 10.756 1.00 18.33 94 LEU A N 1
ATOM 807 C CA . LEU A 1 95 ? 26.690 39.117 9.804 1.00 18.17 94 LEU A CA 1
ATOM 808 C C . LEU A 1 95 ? 25.960 37.790 9.659 1.00 21.32 94 LEU A C 1
ATOM 809 O O . LEU A 1 95 ? 24.751 37.743 9.618 1.00 21.30 94 LEU A O 1
ATOM 814 N N . ASN A 1 96 ? 26.720 36.720 9.643 1.00 19.93 95 ASN A N 1
ATOM 815 C CA . ASN A 1 96 ? 26.183 35.368 9.588 1.00 22.45 95 ASN A CA 1
ATOM 816 C C . ASN A 1 96 ? 27.321 34.418 10.011 1.00 24.85 95 ASN A C 1
ATOM 817 O O . ASN A 1 96 ? 28.400 34.882 10.407 1.00 22.68 95 ASN A O 1
ATOM 822 N N . PRO A 1 97 ? 27.091 33.090 10.002 1.00 22.26 96 PRO A N 1
ATOM 823 C CA . PRO A 1 97 ? 28.184 32.193 10.419 1.00 22.29 96 PRO A CA 1
ATOM 824 C C . PRO A 1 97 ? 29.461 32.240 9.584 1.00 22.05 96 PRO A C 1
ATOM 825 O O . PRO A 1 97 ? 30.499 31.698 10.021 1.00 23.67 96 PRO A O 1
ATOM 829 N N . ASN A 1 98 ? 29.372 32.846 8.409 1.00 20.61 97 ASN A N 1
ATOM 830 C CA . ASN A 1 98 ? 30.490 32.900 7.462 1.00 20.85 97 ASN A CA 1
ATOM 831 C C . ASN A 1 98 ? 31.049 34.289 7.174 1.00 18.85 97 ASN A C 1
ATOM 832 O O . ASN A 1 98 ? 31.898 34.441 6.302 1.00 18.22 97 ASN A O 1
ATOM 837 N N . SER A 1 99 ? 30.592 35.322 7.873 1.00 17.10 98 SER A N 1
ATOM 838 C CA . SER A 1 99 ? 30.947 36.678 7.473 1.00 17.12 98 SER A CA 1
ATOM 839 C C . SER A 1 99 ? 30.801 37.645 8.633 1.00 17.35 98 SER A C 1
ATOM 840 O O . SER A 1 99 ? 29.928 37.494 9.509 1.00 17.95 98 SER A O 1
ATOM 843 N N . PHE A 1 100 ? 31.588 38.712 8.574 1.00 14.36 99 PHE A N 1
ATOM 844 C CA . PHE A 1 100 ? 31.525 39.781 9.545 1.00 12.20 99 PHE A CA 1
ATOM 845 C C . PHE A 1 100 ? 31.954 41.100 8.882 1.00 14.27 99 PHE A C 1
ATOM 846 O O . PHE A 1 100 ? 32.597 41.100 7.806 1.00 15.31 99 PHE A O 1
ATOM 854 N N . GLN A 1 101 ? 31.602 42.198 9.508 1.00 15.35 100 GLN A N 1
ATOM 855 C CA . GLN A 1 101 ? 32.154 43.504 9.104 1.00 14.86 100 GLN A CA 1
ATOM 856 C C . GLN A 1 101 ? 32.612 44.250 10.350 1.00 15.20 100 GLN A C 1
ATOM 857 O O . GLN A 1 101 ? 32.272 43.888 11.470 1.00 16.25 100 GLN A O 1
ATOM 863 N N . VAL A 1 102 ? 33.492 45.224 10.112 1.00 14.10 101 VAL A N 1
ATOM 864 C CA . VAL A 1 102 ? 34.016 46.106 11.123 1.00 14.21 101 VAL A CA 1
ATOM 865 C C . VAL A 1 102 ? 33.812 47.525 10.657 1.00 14.45 101 VAL A C 1
ATOM 866 O O . VAL A 1 102 ? 34.201 47.849 9.550 1.00 14.44 101 VAL A O 1
ATOM 870 N N . HIS A 1 103 ? 33.250 48.334 11.544 1.00 13.76 102 HIS A N 1
ATOM 871 C CA . HIS A 1 103 ? 33.105 49.763 11.355 1.00 13.62 102 HIS A CA 1
ATOM 872 C C . HIS A 1 103 ? 34.226 50.451 12.141 1.00 14.15 102 HIS A C 1
ATOM 873 O O . HIS A 1 103 ? 34.521 50.069 13.299 1.00 15.49 102 HIS A O 1
ATOM 880 N N . PHE A 1 104 ? 34.843 51.477 11.548 1.00 13.50 103 PHE A N 1
ATOM 881 C CA . PHE A 1 104 ? 35.951 52.180 12.118 1.00 14.64 103 PHE A CA 1
ATOM 882 C C . PHE A 1 104 ? 35.580 53.639 12.158 1.00 14.27 103 PHE A C 1
ATOM 883 O O . PHE A 1 104 ? 35.262 54.237 11.112 1.00 15.72 103 PHE A O 1
ATOM 891 N N . GLU A 1 105 ? 35.663 54.268 13.326 1.00 13.17 104 GLU A N 1
ATOM 892 C CA . GLU A 1 105 ? 35.421 55.710 13.441 1.00 14.05 104 GLU A CA 1
ATOM 893 C C . GLU A 1 105 ? 36.728 56.400 13.872 1.00 16.08 104 GLU A C 1
ATOM 894 O O . GLU A 1 105 ? 37.351 55.949 14.852 1.00 17.13 104 GLU A O 1
ATOM 900 N N . PHE A 1 106 ? 37.147 57.447 13.168 1.00 15.21 105 PHE A N 1
ATOM 901 C CA . PHE A 1 106 ? 38.399 58.154 13.449 1.00 15.66 105 PHE A CA 1
ATOM 902 C C . PHE A 1 106 ? 38.073 59.509 13.983 1.00 16.62 105 PHE A C 1
ATOM 903 O O . PHE A 1 106 ? 37.360 60.281 13.294 1.00 16.95 105 PHE A O 1
ATOM 911 N N A ARG A 1 107 ? 38.526 59.815 15.206 0.50 17.46 106 ARG A N 1
ATOM 912 N N B ARG A 1 107 ? 38.567 59.831 15.185 0.50 17.99 106 ARG A N 1
ATOM 913 C CA A ARG A 1 107 ? 38.277 61.117 15.805 0.50 15.97 106 ARG A CA 1
ATOM 914 C CA B ARG A 1 107 ? 38.284 61.116 15.801 0.50 17.65 106 ARG A CA 1
ATOM 915 C C A ARG A 1 107 ? 39.601 61.858 15.970 0.50 16.19 106 ARG A C 1
ATOM 916 C C B ARG A 1 107 ? 39.580 61.869 16.073 0.50 17.82 106 ARG A C 1
ATOM 917 O O A ARG A 1 107 ? 40.637 61.248 16.195 0.50 15.61 106 ARG A O 1
ATOM 918 O O B ARG A 1 107 ? 40.564 61.282 16.521 0.50 19.76 106 ARG A O 1
ATOM 933 N N . CYS A 1 108 ? 39.565 63.176 15.843 1.00 19.20 107 CYS A N 1
ATOM 934 C CA . CYS A 1 108 ? 40.701 64.010 16.144 1.00 21.29 107 CYS A CA 1
ATOM 935 C C . CYS A 1 108 ? 40.123 65.212 16.847 1.00 23.09 107 CYS A C 1
ATOM 936 O O . CYS A 1 108 ? 39.172 65.813 16.347 1.00 21.25 107 CYS A O 1
ATOM 939 N N . GLU A 1 109 ? 40.690 65.511 18.014 1.00 27.29 108 GLU A N 1
ATOM 940 C CA . GLU A 1 109 ? 40.201 66.578 18.897 1.00 33.12 108 GLU A CA 1
ATOM 941 C C . GLU A 1 109 ? 38.701 66.393 19.103 1.00 30.26 108 GLU A C 1
ATOM 942 O O . GLU A 1 109 ? 37.907 67.312 18.930 1.00 31.67 108 GLU A O 1
ATOM 948 N N . GLU A 1 110 ? 38.331 65.147 19.409 1.00 29.97 109 GLU A N 1
ATOM 949 C CA . GLU A 1 110 ? 36.946 64.770 19.725 1.00 32.30 109 GLU A CA 1
ATOM 950 C C . GLU A 1 110 ? 35.924 64.815 18.589 1.00 30.62 109 GLU A C 1
ATOM 951 O O . GLU A 1 110 ? 34.776 64.505 18.828 1.00 33.29 109 GLU A O 1
ATOM 957 N N . GLN A 1 111 ? 36.319 65.193 17.377 1.00 23.62 110 GLN A N 1
ATOM 958 C CA . GLN A 1 111 ? 35.391 65.328 16.275 1.00 22.51 110 GLN A CA 1
ATOM 959 C C . GLN A 1 111 ? 35.634 64.191 15.277 1.00 17.44 110 GLN A C 1
ATOM 960 O O . GLN A 1 111 ? 36.754 63.803 15.093 1.00 18.50 110 GLN A O 1
ATOM 966 N N . ILE A 1 112 ? 34.5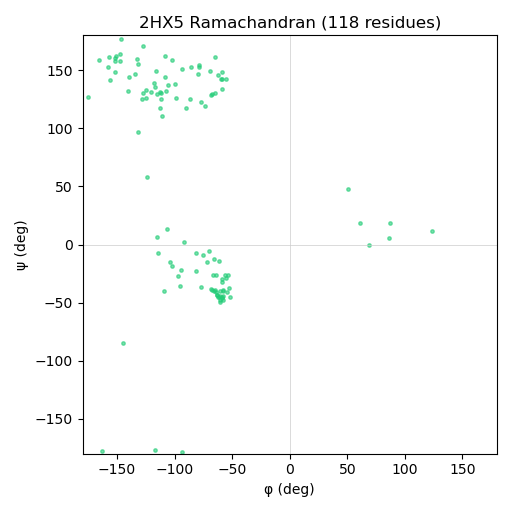90 63.680 14.665 1.00 18.80 111 ILE A N 1
ATOM 967 C CA . ILE A 1 112 ? 34.740 62.596 13.696 1.00 18.76 111 ILE A CA 1
ATOM 968 C C . ILE A 1 112 ? 35.335 63.153 12.418 1.00 18.73 111 ILE A C 1
ATOM 969 O O . ILE A 1 112 ? 34.739 64.055 11.811 1.00 22.92 111 ILE A O 1
ATOM 974 N N . ALA A 1 113 ? 36.515 62.663 12.017 1.00 16.04 112 ALA A N 1
ATOM 975 C CA . ALA A 1 113 ? 37.146 63.117 10.791 1.00 14.60 112 ALA A CA 1
ATOM 976 C C . ALA A 1 113 ? 36.858 62.173 9.612 1.00 13.39 112 ALA A C 1
ATOM 977 O O . ALA A 1 113 ? 36.860 62.607 8.471 1.00 15.59 112 ALA A O 1
ATOM 979 N N . ALA A 1 114 ? 36.605 60.906 9.879 1.00 15.17 113 ALA A N 1
ATOM 980 C CA . ALA A 1 114 ? 36.367 59.903 8.850 1.00 13.72 113 ALA A CA 1
ATOM 981 C C . ALA A 1 114 ? 35.760 58.669 9.502 1.00 15.32 113 ALA A C 1
ATOM 982 O O . ALA A 1 114 ? 35.930 58.409 10.720 1.00 15.42 113 ALA A O 1
ATOM 984 N N . HIS A 1 115 ? 35.089 57.848 8.700 1.00 14.64 114 HIS A N 1
ATOM 985 C CA . HIS A 1 115 ? 34.688 56.553 9.161 1.00 14.96 114 HIS A CA 1
ATOM 986 C C . HIS A 1 115 ? 34.700 55.589 7.982 1.00 14.08 114 HIS A C 1
ATOM 987 O O . HIS A 1 115 ? 34.656 56.032 6.831 1.00 15.07 114 HIS A O 1
ATOM 994 N N . ALA A 1 116 ? 34.809 54.297 8.259 1.00 13.85 115 ALA A N 1
ATOM 995 C CA . ALA A 1 116 ? 34.960 53.301 7.221 1.00 12.19 115 ALA A CA 1
ATOM 996 C C . ALA A 1 116 ? 34.301 52.021 7.653 1.00 14.25 115 ALA A C 1
ATOM 997 O O . ALA A 1 116 ? 34.044 51.777 8.831 1.00 14.15 115 ALA A O 1
ATOM 999 N N . LEU A 1 117 ? 34.061 51.140 6.693 1.00 14.38 116 LEU A N 1
ATOM 1000 C CA . LEU A 1 117 ? 33.418 49.853 6.928 1.00 15.49 116 LEU A CA 1
ATOM 1001 C C . LEU A 1 117 ? 34.133 48.846 6.045 1.00 15.92 116 LEU A C 1
ATOM 1002 O O . LEU A 1 117 ? 34.342 49.113 4.851 1.00 15.61 116 LEU A O 1
ATOM 1007 N N . ILE A 1 118 ? 34.523 47.688 6.575 1.00 14.13 117 ILE A N 1
ATOM 1008 C CA . ILE A 1 118 ? 35.197 46.622 5.858 1.00 13.33 117 ILE A CA 1
ATOM 1009 C C . ILE A 1 118 ? 34.430 45.348 6.121 1.00 16.76 117 ILE A C 1
ATOM 1010 O O . ILE A 1 118 ? 34.201 45.004 7.280 1.00 15.44 117 ILE A O 1
ATOM 1015 N N . ARG A 1 119 ? 34.007 44.647 5.066 1.00 14.20 118 ARG A N 1
ATOM 1016 C CA . ARG A 1 119 ? 33.289 43.371 5.157 1.00 13.55 118 ARG A CA 1
ATOM 1017 C C . ARG A 1 119 ? 34.099 42.228 4.632 1.00 14.41 118 ARG A C 1
ATOM 1018 O O . ARG A 1 119 ? 34.644 42.302 3.547 1.00 15.35 118 ARG A O 1
ATOM 1026 N N . HIS A 1 120 ? 34.160 41.150 5.440 1.00 14.48 119 HIS A N 1
ATOM 1027 C CA . HIS A 1 120 ? 34.921 39.958 5.151 1.00 13.53 119 HIS A CA 1
ATOM 1028 C C . HIS A 1 120 ? 34.048 38.744 4.976 1.00 12.99 119 HIS A C 1
ATOM 1029 O O . HIS A 1 120 ? 33.022 38.627 5.665 1.00 14.70 119 HIS A O 1
ATOM 1036 N N . LEU A 1 121 ? 34.491 37.817 4.140 1.00 15.49 120 LEU A N 1
ATOM 1037 C CA . LEU A 1 121 ? 33.858 36.522 4.002 1.00 15.87 120 LEU A CA 1
ATOM 1038 C C . LEU A 1 121 ? 34.897 35.485 4.421 1.00 15.27 120 LEU A C 1
ATOM 1039 O O . LEU A 1 121 ? 36.072 35.580 3.993 1.00 19.65 120 LEU A O 1
ATOM 1044 N N . ALA A 1 122 ? 34.452 34.469 5.159 1.00 14.85 121 ALA A N 1
ATOM 1045 C CA . ALA A 1 122 ? 35.329 33.330 5.457 1.00 15.62 121 ALA A CA 1
ATOM 1046 C C . ALA A 1 122 ? 35.239 32.303 4.324 1.00 16.73 121 ALA A C 1
ATOM 1047 O O . ALA A 1 122 ? 34.134 31.861 3.985 1.00 16.46 121 ALA A O 1
ATOM 1049 N N . ILE A 1 123 ? 36.387 31.944 3.744 1.00 16.15 122 ILE A N 1
ATOM 1050 C CA . ILE A 1 123 ? 36.472 30.881 2.750 1.00 16.31 122 ILE A CA 1
ATOM 1051 C C . ILE A 1 123 ? 37.594 29.943 3.101 1.00 14.47 122 ILE A C 1
ATOM 1052 O O . ILE A 1 123 ? 38.578 30.309 3.747 1.00 15.65 122 ILE A O 1
ATOM 1057 N N . ASN A 1 124 ? 37.490 28.709 2.637 1.00 13.96 123 ASN A N 1
ATOM 1058 C CA . ASN A 1 124 ? 38.596 27.764 2.766 1.00 16.09 123 ASN A CA 1
ATOM 1059 C C . ASN A 1 124 ? 39.695 28.293 1.865 1.00 14.90 123 ASN A C 1
ATOM 1060 O O . ASN A 1 124 ? 39.457 28.569 0.678 1.00 16.20 123 ASN A O 1
ATOM 1065 N N . ALA A 1 125 ? 40.908 28.412 2.397 1.00 16.26 124 ALA A N 1
ATOM 1066 C CA . ALA A 1 125 ? 41.967 29.029 1.623 1.00 16.07 124 ALA A CA 1
ATOM 1067 C C . ALA A 1 125 ? 42.347 28.257 0.354 1.00 15.79 124 ALA A C 1
ATOM 1068 O O . ALA A 1 125 ? 42.801 28.866 -0.604 1.00 20.80 124 ALA A O 1
ATOM 1070 N N . GLN A 1 126 ? 42.130 26.934 0.319 1.00 14.84 125 GLN A N 1
ATOM 1071 C CA . GLN A 1 126 ? 42.505 26.157 -0.821 1.00 15.31 125 GLN A CA 1
ATOM 1072 C C . GLN A 1 126 ? 41.378 25.949 -1.795 1.00 16.70 125 GLN A C 1
ATOM 1073 O O . GLN A 1 126 ? 41.635 25.900 -2.981 1.00 19.53 125 GLN A O 1
ATOM 1079 N N . THR A 1 127 ? 40.150 25.802 -1.316 1.00 15.86 126 THR A N 1
ATOM 1080 C CA . THR A 1 127 ? 39.014 25.530 -2.208 1.00 15.27 126 THR A CA 1
ATOM 1081 C C . THR A 1 127 ? 38.284 26.797 -2.622 1.00 16.89 126 THR A C 1
ATOM 1082 O O . THR A 1 127 ? 37.582 26.822 -3.649 1.00 18.79 126 THR A O 1
ATOM 1086 N N . ARG A 1 128 ? 38.460 27.829 -1.806 1.00 18.29 127 ARG A N 1
ATOM 1087 C CA . ARG A 1 128 ? 37.744 29.096 -1.904 1.00 18.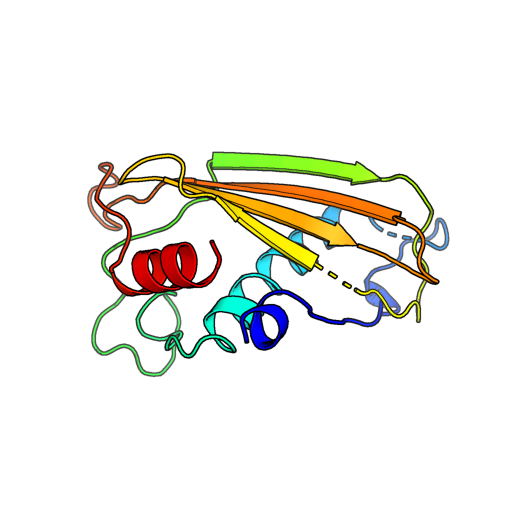40 127 ARG A CA 1
ATOM 1088 C C . ARG A 1 128 ? 36.241 28.972 -1.737 1.00 17.54 127 ARG A C 1
ATOM 1089 O O . ARG A 1 128 ? 35.510 29.911 -2.053 1.00 20.08 127 ARG A O 1
ATOM 1093 N N . HIS A 1 129 ? 35.760 27.867 -1.161 1.00 16.23 128 HIS A N 1
ATOM 1094 C CA . HIS A 1 129 ? 34.338 27.708 -0.796 1.00 17.89 128 HIS A CA 1
ATOM 1095 C C . HIS A 1 129 ? 34.109 28.442 0.507 1.00 19.03 128 HIS A C 1
ATOM 1096 O O . HIS A 1 129 ? 34.955 28.429 1.394 1.00 17.04 128 HIS A O 1
ATOM 1103 N N . ARG A 1 130 ? 32.914 29.005 0.660 1.00 18.79 129 ARG A N 1
ATOM 1104 C CA . ARG A 1 130 ? 32.524 29.632 1.886 1.00 18.56 129 ARG A CA 1
ATOM 1105 C C . ARG A 1 130 ? 32.587 28.647 3.019 1.00 17.98 129 ARG A C 1
ATOM 1106 O O . ARG A 1 130 ? 32.191 27.496 2.856 1.00 20.96 129 ARG A O 1
ATOM 1114 N N . CYS A 1 131 ? 33.012 29.102 4.179 1.00 16.89 130 CYS A N 1
ATOM 1115 C CA . CYS A 1 131 ? 33.097 28.219 5.336 1.00 19.45 130 CYS A CA 1
ATOM 1116 C C . CYS A 1 131 ? 32.805 28.973 6.617 1.00 18.78 130 CYS A C 1
ATOM 1117 O O . CYS A 1 131 ? 32.637 30.196 6.593 1.00 19.91 130 CYS A O 1
ATOM 1120 N N . ALA A 1 132 ? 32.785 28.274 7.741 1.00 20.19 131 ALA A N 1
ATOM 1121 C CA . ALA A 1 132 ? 32.553 28.969 9.009 1.00 18.75 131 ALA A CA 1
ATOM 1122 C C . ALA A 1 132 ? 33.716 29.855 9.422 1.00 17.92 131 ALA A C 1
ATOM 1123 O O . ALA A 1 132 ? 34.881 29.587 9.110 1.00 19.43 131 ALA A O 1
ATOM 1125 N N . LEU A 1 133 ? 33.400 30.947 10.124 1.00 17.63 132 LEU A N 1
ATOM 1126 C CA . LEU A 1 133 ? 34.434 31.805 10.705 1.00 17.45 132 LEU A CA 1
ATOM 1127 C C . LEU A 1 133 ? 35.381 30.986 11.610 1.00 16.21 132 LEU A C 1
ATOM 1128 O O . LEU A 1 133 ? 34.932 30.071 12.315 1.00 21.48 132 LEU A O 1
ATOM 1133 N N . PRO A 1 134 ? 36.688 31.306 11.599 1.00 18.04 133 PRO A N 1
ATOM 1134 C CA . PRO A 1 134 ? 37.594 30.648 12.540 1.00 21.57 133 PRO A CA 1
ATOM 1135 C C . PRO A 1 134 ? 37.168 30.896 13.972 1.00 23.42 133 PRO A C 1
ATOM 1136 O O . PRO A 1 134 ? 36.666 31.945 14.306 1.00 21.43 133 PRO A O 1
ATOM 1140 N N . GLU A 1 135 ? 37.439 29.928 14.837 1.00 20.90 134 GLU A N 1
ATOM 1141 C CA . GLU A 1 135 ? 36.969 30.000 16.210 1.00 21.94 134 GLU A CA 1
ATOM 1142 C C . GLU A 1 135 ? 37.474 31.250 16.932 1.00 20.24 134 GLU A C 1
ATOM 1143 O O . GLU A 1 135 ? 36.733 31.805 17.696 1.00 19.63 134 GLU A O 1
ATOM 1149 N N . GLY A 1 136 ? 38.715 31.664 16.711 1.00 20.65 135 GLY A N 1
ATOM 1150 C CA . GLY A 1 136 ? 39.256 32.838 17.392 1.00 19.95 135 GLY A CA 1
ATOM 1151 C C . GLY A 1 136 ? 38.547 34.101 16.982 1.00 17.73 135 GLY A C 1
ATOM 1152 O O . GLY A 1 136 ? 38.300 34.983 17.804 1.00 18.79 135 GLY A O 1
ATOM 1153 N N . ILE A 1 137 ? 38.232 34.229 15.690 1.00 19.85 136 ILE A N 1
ATOM 1154 C CA . ILE A 1 137 ? 37.479 35.379 15.189 1.00 18.46 136 ILE A CA 1
ATOM 1155 C C . ILE A 1 137 ? 36.075 35.377 15.787 1.00 16.58 136 ILE A C 1
ATOM 1156 O O . ILE A 1 137 ? 35.559 36.407 16.241 1.00 18.80 136 ILE A O 1
ATOM 1161 N N . ASP A 1 138 ? 35.456 34.186 15.926 1.00 17.17 137 ASP A N 1
ATOM 1162 C CA . ASP A 1 138 ? 34.167 34.095 16.568 1.00 19.53 137 ASP A CA 1
ATOM 1163 C C . ASP A 1 138 ? 34.224 34.509 18.041 1.00 18.71 137 ASP A C 1
ATOM 1164 O O . ASP A 1 138 ? 33.356 35.214 18.514 1.00 18.36 137 ASP A O 1
ATOM 1169 N N . ARG A 1 139 ? 35.269 34.113 18.766 1.00 17.52 138 ARG A N 1
ATOM 1170 C CA . ARG A 1 139 ? 35.446 34.600 20.149 1.00 17.96 138 ARG A CA 1
ATOM 1171 C C . ARG A 1 139 ? 35.587 36.119 20.288 1.00 16.55 138 ARG A C 1
ATOM 1172 O O . ARG A 1 139 ? 34.979 36.740 21.191 1.00 18.50 138 ARG A O 1
ATOM 1180 N N . TRP A 1 140 ? 36.388 36.707 19.406 1.00 16.79 139 TRP A N 1
ATOM 1181 C CA . TRP A 1 140 ? 36.549 38.127 19.335 1.00 15.70 139 TRP A CA 1
ATOM 1182 C C . TRP A 1 140 ? 35.244 38.847 19.025 1.00 18.53 139 TRP A C 1
ATOM 1183 O O . TRP A 1 140 ? 34.943 39.842 19.658 1.00 19.79 139 TRP A O 1
ATOM 1194 N N . LEU A 1 141 ? 34.495 38.386 18.030 1.00 16.86 140 LEU A N 1
ATOM 1195 C CA . LEU A 1 141 ? 33.185 38.959 17.703 1.00 16.67 140 LEU A CA 1
ATOM 1196 C C . LEU A 1 141 ? 32.260 38.895 18.912 1.00 19.95 140 LEU A C 1
ATOM 1197 O O . LEU A 1 141 ? 31.635 39.902 19.293 1.00 21.81 140 LEU A O 1
ATOM 1202 N N . GLU A 1 142 ? 32.192 37.727 19.556 1.00 19.35 141 GLU A N 1
ATOM 1203 C CA . GLU A 1 142 ? 31.311 37.577 20.704 1.00 21.79 141 GLU A CA 1
ATOM 1204 C C . GLU A 1 142 ? 31.731 38.534 21.843 1.00 22.00 141 GLU A C 1
ATOM 1205 O O . GLU A 1 142 ? 30.848 39.179 22.458 1.00 24.56 141 GLU A O 1
ATOM 1211 N N . ALA A 1 143 ? 33.033 38.617 22.132 1.00 18.91 142 ALA A N 1
ATOM 1212 C CA . ALA A 1 143 ? 33.551 39.423 23.243 1.00 20.47 142 ALA A CA 1
ATOM 1213 C C . ALA A 1 143 ? 33.325 40.894 22.989 1.00 22.04 142 ALA A C 1
ATOM 1214 O O . ALA A 1 143 ? 33.248 41.683 23.914 1.00 22.30 142 ALA A O 1
ATOM 1216 N N . SER A 1 144 ? 33.245 41.268 21.712 1.00 21.90 143 SER A N 1
ATOM 1217 C CA . SER A 1 144 ? 33.143 42.647 21.291 1.00 26.27 143 SER A CA 1
ATOM 1218 C C . SER A 1 144 ? 31.702 43.111 21.144 1.00 33.54 143 SER A C 1
ATOM 1219 O O . SER A 1 144 ? 31.474 44.242 20.685 1.00 35.63 143 SER A O 1
ATOM 1222 N N . GLY A 1 145 ? 30.746 42.231 21.463 1.00 36.57 144 GLY A N 1
ATOM 1223 C CA . GLY A 1 145 ? 29.308 42.560 21.381 1.00 38.28 144 GLY A CA 1
ATOM 1224 C C . GLY A 1 145 ? 28.895 43.713 22.289 1.00 43.26 144 GLY A C 1
ATOM 1225 O O . GLY A 1 145 ? 28.212 43.506 23.316 1.00 52.66 144 GLY A O 1
#

InterPro domains:
  IPR022829 1,4-dihydroxy-2-naphthoyl-CoA hydrolase [MF_02101] (7-146)
  IPR029069 HotDog domain superfamily [SSF54637] (2-142)

B-factor: mean 22.59, std 9.55, range [11.62, 75.1]

Organism: Prochlorococcus marinus (strain MIT 9313) (NCBI:txid74547)

Secondary structure (DSSP, 8-state):
-THHHHS--EE--GGG--TT---TTHHHHHHHHHHHHHHHHHT--HHHH-TT-TT-SS--SEE--EEEEEEEE-S---TT-EE--EEEEEEETTEEEEEEEEEETTEEEEEEEEEEE-EETTT--B-PPPHHHHHHHHHT-

Solvent-accessible surface area: 8488 Å² total

Sequence (141 aa):
NPENWLLLRRVVRFGDTDAAGVHFHQLFRWCHESSWEESLESSYGLNPADIIFPGSRKSEVTTPEVALPIIHCQADFRRPIHTTGDALAELRPERRLNPNSFQVHFEFRRCEEQIAAHALIRHLAINAQTRHRCALPEGIDRWLEASG

Nearest PDB structures (foldseek):
  2hx5-assembly1_A  TM=1.007E+00  e=1.647E-28  Prochlorococcus marinus str. MIT 9313
  2gf6-assembly1_A  TM=8.436E-01  e=1.163E-10  Saccharolobus solfataricus
  5dio-assembly1_A-2  TM=8.826E-01  e=3.117E-08  Legionella pneumophila
  2oiw-assembly1_C  TM=8.399E-01  e=7.838E-08  Geobacillus stearothermophilus
  2oaf-assembly1_B  TM=7.846E-01  e=3.716E-07  Jannaschia sp. CCS1

Radius of gyration: 15.95 Å; Cα contacts (8 Å, |Δi|>4): 256; chains: 1; bounding box: 31×44×31 Å